Protein AF-A0A833FFS8-F1 (afdb_monomer_lite)

Radius of gyration: 11.63 Å; chains: 1; bounding box: 29×23×26 Å

Foldseek 3Di:
DDPVVLVVCCVLQLADNFDADPVRHGDCDPNNVVSVVVSVVCVVVVHDSVNSSVVSVVVVVD

Organism: NCBI:txid1502943

InterPro domains:
  IPR000551 MerR-type HTH domain [PF00376] (2-28)
  IPR000551 MerR-type HTH domain [PS50937] (1-58)
  IPR000551 MerR-type HTH domain [SM00422] (1-59)
  IPR009061 Putative DNA-binding domain superfamily [SSF46955] (2-58)
  IPR047057 MerR transcriptional regulator [PTHR30204] (2-57)

pLDDT: mean 95.3, std 4.86, range [63.84, 98.19]

Structure (mmCIF, N/CA/C/O backbone):
data_AF-A0A833FFS8-F1
#
_entry.id   AF-A0A833FFS8-F1
#
loop_
_atom_site.group_PDB
_atom_site.id
_atom_site.type_symbol
_atom_site.label_atom_id
_atom_site.label_alt_id
_atom_site.label_comp_id
_atom_site.label_asym_id
_atom_site.label_entity_id
_atom_site.label_seq_id
_atom_site.pdbx_PDB_ins_code
_atom_site.Cartn_x
_atom_site.Cartn_y
_atom_site.Cartn_z
_atom_site.occupancy
_atom_site.B_iso_or_equiv
_atom_site.auth_seq_id
_atom_site.auth_comp_id
_atom_site.auth_asym_id
_atom_site.auth_atom_id
_atom_site.pdbx_PDB_model_num
ATOM 1 N N . MET A 1 1 ? 10.236 6.160 2.594 1.00 79.12 1 MET A N 1
ATOM 2 C CA . MET A 1 1 ? 9.656 4.835 2.919 1.00 79.12 1 MET A CA 1
ATOM 3 C C . MET A 1 1 ? 10.690 3.772 2.580 1.00 79.12 1 MET A C 1
ATOM 5 O O . MET A 1 1 ? 11.465 4.005 1.664 1.00 79.12 1 MET A O 1
ATOM 9 N N . THR A 1 2 ? 10.758 2.665 3.319 1.00 92.00 2 THR A N 1
ATOM 10 C CA . THR A 1 2 ? 11.748 1.600 3.070 1.00 92.00 2 THR A CA 1
ATOM 11 C C . THR A 1 2 ? 11.153 0.466 2.236 1.00 92.00 2 THR A C 1
ATOM 13 O O . THR A 1 2 ? 9.935 0.277 2.218 1.00 92.00 2 THR A O 1
ATOM 16 N N . THR A 1 3 ? 12.010 -0.337 1.602 1.00 91.88 3 THR A N 1
ATOM 17 C CA . THR A 1 3 ? 11.609 -1.560 0.886 1.00 91.88 3 THR A CA 1
ATOM 18 C C . THR A 1 3 ? 10.818 -2.514 1.782 1.00 91.88 3 THR A C 1
ATOM 20 O O . THR A 1 3 ? 9.836 -3.105 1.339 1.00 91.88 3 THR A O 1
ATOM 23 N N . ASP A 1 4 ? 11.184 -2.629 3.060 1.00 95.38 4 ASP A N 1
ATOM 24 C CA . ASP A 1 4 ? 10.461 -3.479 4.013 1.00 95.38 4 ASP A CA 1
ATOM 25 C C . ASP A 1 4 ? 9.056 -2.962 4.317 1.00 95.38 4 ASP A C 1
ATOM 27 O O . ASP A 1 4 ? 8.148 -3.758 4.531 1.00 95.38 4 ASP A O 1
ATOM 31 N N . THR A 1 5 ? 8.840 -1.645 4.251 1.00 95.19 5 THR A N 1
ATOM 32 C CA . THR A 1 5 ? 7.497 -1.069 4.400 1.00 95.19 5 THR A CA 1
ATOM 33 C C . THR A 1 5 ? 6.613 -1.424 3.202 1.00 95.19 5 THR A C 1
ATOM 35 O O . THR A 1 5 ? 5.467 -1.815 3.394 1.00 95.19 5 THR A O 1
ATOM 38 N N . LEU A 1 6 ? 7.142 -1.364 1.974 1.00 94.94 6 LEU A N 1
ATOM 39 C CA . LEU A 1 6 ? 6.405 -1.782 0.771 1.00 94.94 6 LEU A CA 1
ATOM 40 C C . LEU A 1 6 ? 6.063 -3.273 0.803 1.00 94.94 6 LEU A C 1
ATOM 42 O O . LEU A 1 6 ? 4.929 -3.660 0.536 1.00 94.94 6 LEU A O 1
ATOM 46 N N . ARG A 1 7 ? 7.026 -4.113 1.196 1.00 95.50 7 ARG A N 1
ATOM 47 C CA . ARG A 1 7 ? 6.803 -5.554 1.384 1.00 95.50 7 ARG A CA 1
ATOM 48 C C . ARG A 1 7 ? 5.776 -5.829 2.473 1.00 95.50 7 ARG A C 1
ATOM 50 O O . ARG A 1 7 ? 4.979 -6.749 2.342 1.00 95.50 7 ARG A O 1
ATOM 57 N N . TYR A 1 8 ? 5.803 -5.049 3.549 1.00 96.50 8 TYR A N 1
ATOM 58 C CA . TYR A 1 8 ? 4.817 -5.142 4.612 1.00 96.50 8 TYR A CA 1
ATOM 59 C C . TYR A 1 8 ? 3.416 -4.792 4.104 1.00 96.50 8 TYR A C 1
ATOM 61 O O . TYR A 1 8 ? 2.492 -5.554 4.366 1.00 96.50 8 TYR A O 1
ATOM 69 N N . TYR A 1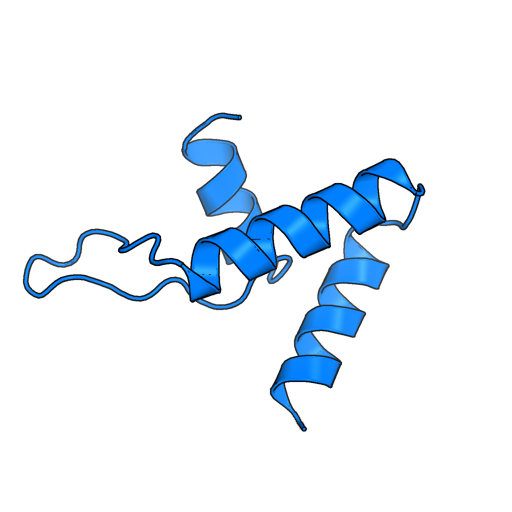 9 ? 3.273 -3.706 3.342 1.00 96.75 9 TYR A N 1
ATOM 70 C CA . TYR A 1 9 ? 1.998 -3.286 2.756 1.00 96.75 9 TYR A CA 1
ATOM 71 C C . TYR A 1 9 ? 1.437 -4.322 1.781 1.00 96.75 9 TYR A C 1
ATOM 73 O O . TYR A 1 9 ? 0.268 -4.673 1.901 1.00 96.75 9 TYR A O 1
ATOM 81 N N . GLU A 1 10 ? 2.268 -4.875 0.893 1.00 97.06 10 GLU A N 1
ATOM 82 C CA . GLU A 1 10 ? 1.879 -5.995 0.025 1.00 97.06 10 GLU A CA 1
ATOM 83 C C . GLU A 1 10 ? 1.437 -7.207 0.864 1.00 97.06 10 GLU A C 1
ATOM 85 O O . GLU A 1 10 ? 0.377 -7.780 0.634 1.00 97.06 10 GLU A O 1
ATOM 90 N N . ARG A 1 11 ? 2.222 -7.584 1.884 1.00 97.56 11 ARG A N 1
ATOM 91 C CA . ARG A 1 11 ? 1.965 -8.774 2.711 1.00 97.56 11 ARG A CA 1
ATOM 92 C C . ARG A 1 11 ? 0.633 -8.713 3.454 1.00 97.56 11 ARG A C 1
ATOM 94 O O . ARG A 1 11 ? -0.002 -9.749 3.614 1.00 97.56 11 ARG A O 1
ATOM 101 N N . ILE A 1 12 ? 0.251 -7.543 3.960 1.00 97.25 12 ILE A N 1
ATOM 102 C CA . ILE A 1 12 ? -1.014 -7.381 4.692 1.00 97.25 12 ILE A CA 1
ATOM 103 C C . ILE A 1 12 ? -2.201 -7.080 3.767 1.00 97.25 12 ILE A C 1
ATOM 105 O O . ILE A 1 12 ? -3.312 -6.948 4.264 1.00 97.25 12 ILE A O 1
ATOM 109 N N . GLY A 1 13 ? -1.979 -6.951 2.453 1.00 97.00 13 GLY A N 1
ATOM 110 C CA . GLY A 1 13 ? -3.019 -6.600 1.482 1.00 97.00 13 GLY A CA 1
ATOM 111 C C . GLY A 1 13 ? -3.408 -5.119 1.480 1.00 97.00 13 GLY A C 1
ATOM 112 O O . GLY A 1 13 ? -4.476 -4.771 0.993 1.00 97.00 13 GLY A O 1
ATOM 113 N N . LEU A 1 14 ? -2.562 -4.238 2.029 1.00 97.31 14 LEU A N 1
ATOM 114 C CA . LEU A 1 14 ? -2.796 -2.785 2.013 1.00 97.31 14 LEU A CA 1
ATOM 115 C C . LEU A 1 14 ? -2.644 -2.206 0.602 1.00 97.31 14 LEU A C 1
ATOM 117 O O . LEU A 1 14 ? -3.188 -1.152 0.293 1.00 97.31 14 LEU A O 1
ATOM 121 N N . ILE A 1 15 ? -1.861 -2.889 -0.229 1.00 96.94 15 ILE A N 1
ATOM 122 C CA . ILE A 1 15 ? -1.792 -2.704 -1.674 1.00 96.94 15 ILE A CA 1
ATOM 123 C C . ILE A 1 15 ? -1.985 -4.077 -2.333 1.00 96.94 15 ILE A C 1
ATOM 125 O O . ILE A 1 15 ? -1.705 -5.096 -1.687 1.00 96.94 15 ILE A O 1
ATOM 129 N N . PRO A 1 16 ? -2.432 -4.133 -3.599 1.00 95.94 16 PRO A N 1
ATOM 130 C CA . PRO A 1 16 ? -2.533 -5.387 -4.337 1.00 95.94 16 PRO A CA 1
ATOM 131 C C . PRO A 1 16 ? -1.181 -6.095 -4.484 1.00 95.94 16 PRO A C 1
ATOM 133 O O . PRO A 1 16 ? -0.118 -5.521 -4.228 1.00 95.94 16 PRO A O 1
ATOM 136 N N . SER A 1 17 ? -1.215 -7.355 -4.929 1.00 95.50 17 SER A N 1
ATOM 137 C CA . SER A 1 17 ? 0.019 -8.085 -5.227 1.00 95.50 17 SER A CA 1
ATOM 138 C C . SER A 1 17 ? 0.828 -7.346 -6.290 1.00 95.50 17 SER A C 1
ATOM 140 O O . SER A 1 17 ? 0.302 -7.002 -7.347 1.00 95.50 17 SER A O 1
ATOM 142 N N . VAL A 1 18 ? 2.110 -7.118 -6.001 1.00 96.50 18 VAL A N 1
ATOM 143 C CA . VAL A 1 18 ? 2.990 -6.372 -6.899 1.00 96.50 18 VAL A CA 1
ATOM 144 C C . VAL A 1 18 ? 3.409 -7.287 -8.057 1.00 96.50 18 VAL A C 1
ATOM 146 O O . VAL A 1 18 ? 3.861 -8.416 -7.795 1.00 96.50 18 VAL A O 1
ATOM 149 N N . PRO A 1 19 ? 3.289 -6.841 -9.322 1.00 95.62 19 PRO A N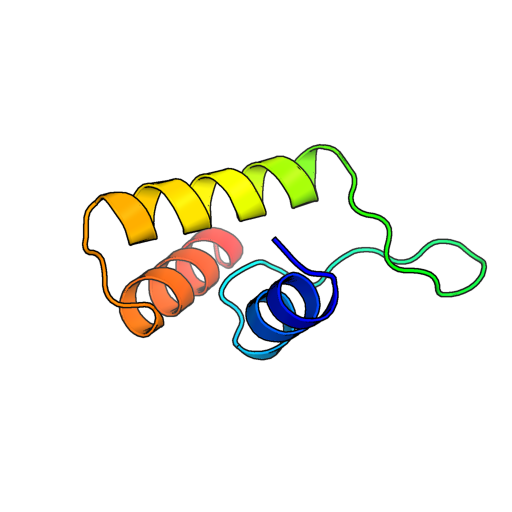 1
ATOM 150 C CA . PRO A 1 19 ? 3.793 -7.577 -10.473 1.00 95.62 19 PRO A CA 1
ATOM 151 C C . PRO A 1 19 ? 5.277 -7.926 -10.332 1.00 95.62 19 PRO A C 1
ATOM 153 O O . PRO A 1 19 ? 6.020 -7.340 -9.541 1.00 95.62 19 PRO A O 1
ATOM 156 N N . ARG A 1 20 ? 5.726 -8.932 -11.083 1.00 96.56 20 ARG A N 1
ATOM 157 C CA . ARG A 1 20 ? 7.132 -9.346 -11.102 1.00 96.56 20 ARG A CA 1
ATOM 158 C C . ARG A 1 20 ? 7.671 -9.261 -12.517 1.00 96.56 20 ARG A C 1
ATOM 160 O O . ARG A 1 20 ? 7.003 -9.677 -13.459 1.00 96.56 20 ARG A O 1
ATOM 167 N N . THR A 1 21 ? 8.902 -8.785 -12.645 1.00 96.50 21 THR A N 1
ATOM 168 C CA . THR A 1 21 ? 9.671 -8.878 -13.885 1.00 96.50 21 THR A CA 1
ATOM 169 C C . THR A 1 21 ? 9.947 -10.345 -14.231 1.00 96.50 21 THR A C 1
ATOM 171 O O . THR A 1 21 ? 9.822 -11.238 -13.388 1.00 96.50 21 THR A O 1
ATOM 174 N N . ALA A 1 22 ? 10.427 -10.607 -15.450 1.00 96.50 22 ALA A N 1
ATOM 175 C CA . ALA A 1 22 ? 10.850 -11.949 -15.865 1.00 96.50 22 ALA A CA 1
ATOM 176 C C . ALA A 1 22 ? 11.945 -12.562 -14.961 1.00 96.50 22 ALA A C 1
ATOM 178 O O . ALA A 1 22 ? 12.050 -13.780 -14.861 1.00 96.50 22 ALA A O 1
ATOM 179 N N . SER A 1 23 ? 12.741 -11.733 -14.276 1.00 96.50 23 SER A N 1
ATOM 180 C CA . SER A 1 23 ? 13.761 -12.163 -13.309 1.00 96.50 23 SER A CA 1
ATOM 181 C C . SER A 1 23 ? 13.232 -12.334 -11.876 1.00 96.50 23 SER A C 1
ATOM 183 O O . SER A 1 23 ? 14.010 -12.607 -10.964 1.00 96.50 23 SER A O 1
ATOM 185 N N . GLY A 1 24 ? 11.922 -12.182 -11.654 1.00 95.44 24 GLY A N 1
ATOM 186 C CA . GLY A 1 24 ? 11.274 -12.368 -10.352 1.00 95.44 24 GLY A CA 1
ATOM 187 C C . GLY A 1 24 ? 11.387 -11.172 -9.401 1.00 95.44 24 GLY A C 1
ATOM 188 O O . GLY A 1 24 ? 11.030 -11.286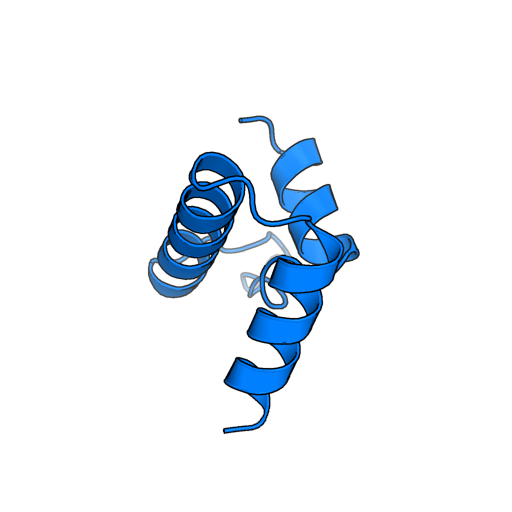 -8.225 1.00 95.44 24 GLY A O 1
ATOM 189 N N . ILE A 1 25 ? 11.871 -10.024 -9.881 1.00 94.50 25 ILE A N 1
ATOM 190 C CA . ILE A 1 25 ? 11.973 -8.789 -9.095 1.00 94.50 25 ILE A CA 1
ATOM 191 C C . ILE A 1 25 ? 10.607 -8.105 -9.089 1.00 94.50 25 ILE A C 1
ATOM 193 O O . ILE A 1 25 ? 9.928 -8.090 -10.108 1.00 94.50 25 ILE A O 1
ATOM 197 N N . ARG A 1 26 ? 10.193 -7.541 -7.948 1.00 95.25 26 ARG A N 1
ATOM 198 C CA . ARG A 1 26 ? 8.962 -6.740 -7.875 1.00 95.25 26 ARG A CA 1
ATOM 199 C C . ARG A 1 26 ? 9.059 -5.543 -8.811 1.00 95.25 26 ARG A C 1
ATOM 201 O O . ARG A 1 26 ? 10.015 -4.776 -8.705 1.00 95.25 26 ARG A O 1
ATOM 208 N N . ASP A 1 27 ? 8.056 -5.392 -9.655 1.00 95.06 27 ASP A N 1
ATOM 209 C CA . ASP A 1 27 ? 7.915 -4.276 -10.571 1.00 95.06 27 ASP A CA 1
ATOM 210 C C . ASP A 1 27 ? 6.898 -3.288 -9.997 1.00 95.06 27 ASP A C 1
ATOM 212 O O . ASP A 1 27 ? 5.709 -3.586 -9.903 1.00 95.06 27 ASP A O 1
ATOM 216 N N . PHE A 1 28 ? 7.390 -2.142 -9.528 1.00 92.06 28 PHE A N 1
ATOM 217 C CA . PHE A 1 28 ? 6.558 -1.061 -9.001 1.00 92.06 28 PHE A CA 1
ATOM 218 C C . PHE A 1 28 ? 6.205 -0.114 -10.144 1.00 92.06 28 PHE A C 1
ATOM 220 O O . PHE A 1 28 ? 6.710 1.007 -10.216 1.00 92.06 28 PHE A O 1
ATOM 227 N N . ASP A 1 29 ? 5.371 -0.612 -11.048 1.00 93.88 29 ASP A N 1
ATOM 228 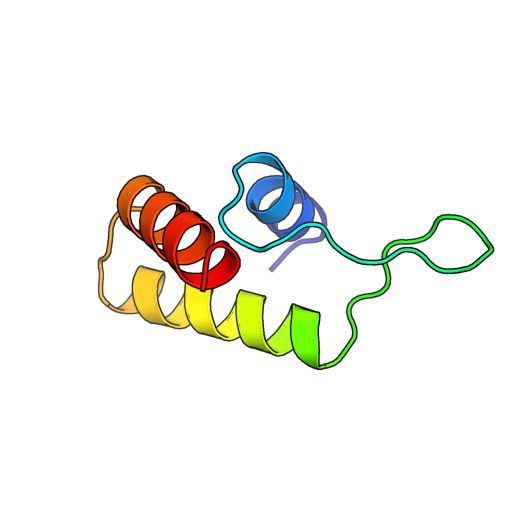C CA . ASP A 1 29 ? 4.830 0.153 -12.162 1.00 93.88 29 ASP A CA 1
ATOM 229 C C . ASP A 1 29 ? 3.896 1.281 -11.687 1.00 93.88 29 ASP A C 1
ATOM 231 O O . ASP A 1 29 ? 3.591 1.430 -10.500 1.00 93.88 29 ASP A O 1
ATOM 235 N N . GLU A 1 30 ? 3.430 2.099 -12.629 1.00 96.56 30 GLU A N 1
ATOM 236 C CA . GLU A 1 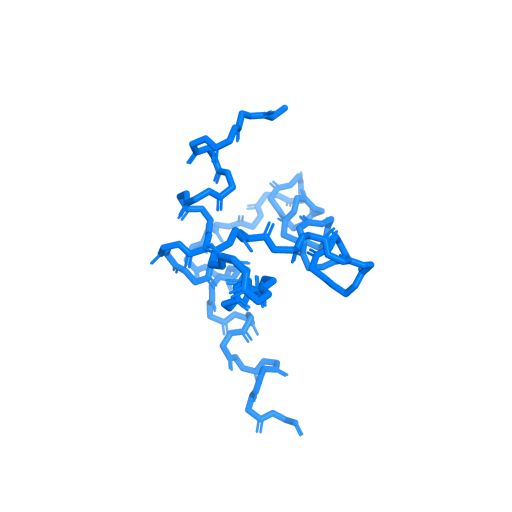30 ? 2.565 3.245 -12.335 1.00 96.56 30 GLU A CA 1
ATOM 237 C C . GLU A 1 30 ? 1.291 2.837 -11.577 1.00 96.56 30 GLU A C 1
ATOM 239 O O . GLU A 1 30 ? 0.887 3.507 -10.628 1.00 96.56 30 GLU A O 1
ATOM 244 N N . VAL A 1 31 ? 0.695 1.693 -11.925 1.00 94.75 31 VAL A N 1
ATOM 245 C CA . VAL A 1 31 ? -0.491 1.165 -11.236 1.00 94.75 31 VAL A CA 1
ATOM 246 C C . VAL A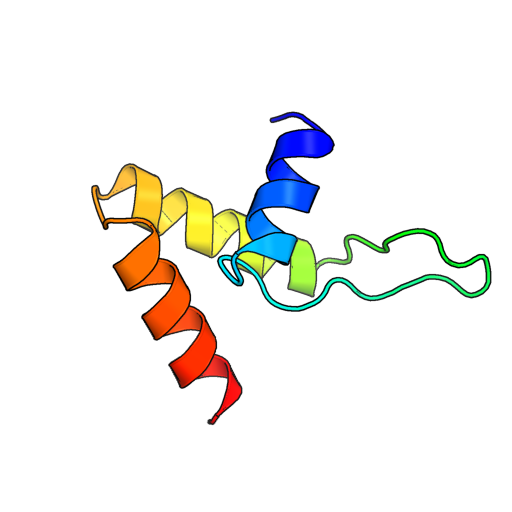 1 31 ? -0.169 0.832 -9.781 1.00 94.75 31 VAL A C 1
ATOM 248 O O . VAL A 1 31 ? -0.910 1.223 -8.876 1.00 94.75 31 VAL A O 1
ATOM 251 N N . THR A 1 32 ? 0.948 0.151 -9.530 1.00 95.06 32 THR A N 1
ATOM 252 C CA . THR A 1 32 ? 1.394 -0.169 -8.172 1.00 95.06 32 THR A CA 1
ATOM 253 C C . THR A 1 32 ? 1.688 1.099 -7.371 1.00 95.06 32 THR A C 1
ATOM 255 O O . THR A 1 32 ? 1.317 1.186 -6.197 1.00 95.06 32 THR A O 1
ATOM 258 N N . ILE A 1 33 ? 2.319 2.101 -7.991 1.00 95.94 33 ILE A N 1
ATOM 259 C CA . ILE A 1 33 ? 2.592 3.399 -7.360 1.00 95.94 33 ILE A CA 1
ATOM 260 C C . ILE A 1 33 ? 1.280 4.083 -6.964 1.00 95.94 33 ILE A C 1
ATOM 262 O O . ILE A 1 33 ? 1.150 4.505 -5.815 1.00 95.94 33 ILE A O 1
ATOM 266 N N . ASN A 1 34 ? 0.278 4.101 -7.843 1.00 96.81 34 ASN A N 1
ATOM 267 C CA . ASN A 1 34 ? -1.028 4.695 -7.553 1.00 96.81 34 ASN A CA 1
ATOM 268 C C . ASN A 1 34 ? -1.718 4.023 -6.353 1.00 96.81 34 ASN A C 1
ATOM 270 O O . ASN A 1 34 ? -2.267 4.706 -5.487 1.00 96.81 34 ASN A O 1
ATOM 274 N N . TRP A 1 35 ? -1.632 2.694 -6.232 1.00 96.75 35 TRP A N 1
ATOM 275 C CA . TRP A 1 35 ? -2.134 1.978 -5.052 1.00 96.75 35 TRP A CA 1
ATOM 276 C C . TRP A 1 35 ? -1.389 2.345 -3.766 1.00 96.75 35 TRP A C 1
ATOM 278 O O . TRP A 1 35 ? -2.005 2.507 -2.710 1.00 96.75 35 TRP A O 1
ATOM 288 N N . VAL A 1 36 ? -0.066 2.505 -3.839 1.00 96.69 36 VAL A N 1
ATOM 289 C CA . VAL A 1 36 ? 0.744 2.951 -2.697 1.00 96.69 36 VAL A CA 1
ATOM 290 C C . VAL A 1 36 ? 0.349 4.365 -2.275 1.00 96.69 36 VAL A C 1
ATOM 292 O O . VAL A 1 36 ? 0.166 4.619 -1.083 1.00 96.69 36 VAL A O 1
ATOM 295 N N . GLU A 1 37 ? 0.193 5.286 -3.222 1.00 97.31 37 GLU A N 1
ATOM 296 C CA . GLU A 1 37 ? -0.219 6.663 -2.945 1.00 97.31 37 GLU A CA 1
ATOM 297 C C . GLU A 1 37 ? -1.624 6.732 -2.345 1.00 97.31 37 GLU A C 1
ATOM 299 O O . GLU A 1 37 ? -1.830 7.443 -1.357 1.00 97.31 37 GLU A O 1
ATOM 304 N N . PHE A 1 38 ? -2.556 5.929 -2.860 1.00 96.25 38 PHE A N 1
ATOM 305 C CA . PHE A 1 38 ? -3.894 5.761 -2.300 1.00 96.25 38 PHE A CA 1
ATOM 306 C C . PHE A 1 38 ? -3.842 5.318 -0.828 1.00 96.25 38 PHE A C 1
ATOM 308 O O . PHE A 1 38 ? -4.395 5.988 0.051 1.00 96.25 38 PHE A O 1
ATOM 315 N N . ALA A 1 39 ? -3.106 4.243 -0.529 1.00 96.38 39 ALA A N 1
ATOM 316 C CA . ALA A 1 39 ? -2.965 3.735 0.834 1.00 96.38 39 ALA A CA 1
ATOM 317 C C . ALA A 1 39 ? -2.326 4.776 1.773 1.00 96.38 39 ALA A C 1
ATOM 319 O O . ALA A 1 39 ? -2.743 4.936 2.924 1.00 96.38 39 ALA A O 1
ATOM 320 N N . LEU A 1 40 ? -1.331 5.530 1.290 1.00 96.25 40 LEU A N 1
ATOM 321 C CA . LEU A 1 40 ? -0.709 6.616 2.050 1.00 96.25 40 LEU A CA 1
ATOM 322 C C . LEU A 1 40 ? -1.668 7.787 2.286 1.00 96.25 40 LEU A C 1
ATOM 324 O O . LEU A 1 40 ? -1.628 8.379 3.365 1.00 96.25 40 LEU A O 1
ATOM 328 N N . CYS A 1 41 ? -2.517 8.123 1.316 1.00 97.75 41 CYS A N 1
ATOM 329 C CA . CYS A 1 41 ? -3.538 9.159 1.450 1.00 97.75 41 CYS A CA 1
ATOM 330 C C . CYS A 1 41 ? -4.528 8.807 2.568 1.00 97.75 41 CYS A C 1
ATOM 332 O O . CYS A 1 41 ? -4.718 9.595 3.494 1.00 97.75 41 CYS A O 1
ATOM 334 N N . PHE A 1 42 ? -5.066 7.588 2.557 1.00 97.44 42 PHE A N 1
ATOM 335 C CA . PHE A 1 42 ? -6.020 7.124 3.567 1.00 97.44 42 PHE A CA 1
ATOM 336 C C . PHE A 1 42 ? -5.386 7.043 4.954 1.00 97.44 42 PHE A C 1
ATOM 338 O O . PHE A 1 42 ? -5.959 7.504 5.941 1.00 97.44 42 PHE A O 1
ATOM 345 N N . LYS A 1 43 ? -4.149 6.545 5.027 1.00 96.88 43 LYS A N 1
ATOM 346 C CA . LYS A 1 43 ? -3.386 6.533 6.275 1.00 96.88 43 LYS A CA 1
ATOM 347 C C . LYS A 1 43 ? -3.183 7.948 6.829 1.00 96.88 43 LYS A C 1
ATOM 349 O O . LYS A 1 43 ? -3.338 8.156 8.028 1.00 96.88 43 LYS A O 1
ATOM 354 N N . LYS A 1 44 ? -2.858 8.930 5.976 1.00 97.81 44 LYS A N 1
ATOM 355 C CA . LYS A 1 44 ? -2.736 10.349 6.372 1.00 97.81 44 LYS A CA 1
ATOM 356 C C . LYS A 1 44 ? -4.070 10.943 6.826 1.00 97.81 44 LYS A C 1
ATOM 358 O O . LYS A 1 44 ? -4.068 11.783 7.718 1.00 97.81 44 LYS A O 1
ATOM 363 N N . ALA A 1 45 ? -5.182 10.490 6.253 1.00 97.75 45 ALA A N 1
ATOM 364 C CA . ALA A 1 45 ? -6.532 10.861 6.671 1.00 97.75 45 ALA A CA 1
ATOM 365 C C . ALA A 1 45 ? -6.978 10.187 7.988 1.00 97.75 45 ALA A C 1
ATOM 367 O O . ALA A 1 45 ? -8.081 10.443 8.460 1.00 97.75 45 ALA A O 1
ATOM 368 N N . GLY A 1 46 ? -6.132 9.346 8.598 1.00 97.88 46 GLY A N 1
ATOM 369 C CA . GLY A 1 46 ? -6.413 8.689 9.876 1.00 97.88 46 GLY A CA 1
ATOM 370 C C . GLY A 1 46 ? -7.191 7.380 9.756 1.00 97.88 46 GLY A C 1
ATOM 371 O O . GLY A 1 46 ? -7.640 6.853 10.771 1.00 97.88 46 GLY A O 1
ATOM 372 N N . VAL A 1 47 ? -7.345 6.836 8.545 1.00 97.94 47 VAL A N 1
ATOM 373 C CA . VAL A 1 47 ? -8.016 5.548 8.354 1.00 97.94 47 VAL A CA 1
ATOM 374 C C . VAL A 1 47 ? -7.134 4.423 8.921 1.00 97.94 47 VAL A C 1
ATOM 376 O O . VAL A 1 47 ? -5.948 4.342 8.573 1.00 97.94 47 VAL A O 1
ATOM 379 N N . PRO A 1 48 ? -7.682 3.546 9.781 1.00 97.88 48 PRO A N 1
ATOM 380 C CA . PRO A 1 48 ? -6.989 2.352 10.255 1.00 97.88 48 PRO A CA 1
ATOM 381 C C . PRO A 1 48 ? -6.525 1.444 9.104 1.00 97.88 48 PRO A C 1
ATOM 383 O O . PRO A 1 48 ? -7.190 1.341 8.073 1.00 97.88 48 PRO A O 1
ATOM 386 N N . LEU A 1 49 ? -5.372 0.780 9.262 1.00 97.06 49 LEU A N 1
ATOM 387 C CA . LEU A 1 49 ? -4.782 -0.035 8.188 1.00 97.06 49 LEU A CA 1
ATOM 388 C C . LEU A 1 49 ? -5.691 -1.192 7.755 1.00 97.06 49 LEU A C 1
ATOM 390 O O . LEU A 1 49 ? -5.779 -1.472 6.568 1.00 97.06 49 LEU A O 1
ATOM 394 N N . ASP A 1 50 ? -6.374 -1.837 8.695 1.00 97.81 50 ASP A N 1
ATOM 395 C CA . ASP A 1 50 ? -7.367 -2.886 8.441 1.00 97.81 50 ASP A CA 1
ATOM 396 C C . ASP A 1 50 ? -8.557 -2.378 7.614 1.00 97.81 50 ASP A C 1
ATOM 398 O O . ASP A 1 50 ? -8.992 -3.059 6.688 1.00 97.81 50 ASP A O 1
ATOM 402 N N . GLY A 1 51 ? -9.021 -1.151 7.867 1.00 98.19 51 GLY A N 1
ATOM 403 C CA . GLY A 1 51 ? -10.043 -0.501 7.044 1.00 98.19 51 GLY A CA 1
ATOM 404 C C . GLY A 1 51 ? -9.586 -0.258 5.601 1.00 98.19 51 GLY A C 1
ATOM 405 O O . GLY A 1 51 ? -10.353 -0.463 4.662 1.00 98.19 51 GLY A O 1
ATOM 406 N N . ILE A 1 52 ? -8.323 0.132 5.406 1.00 98.19 52 ILE A N 1
ATOM 407 C CA . ILE A 1 52 ? -7.743 0.307 4.064 1.00 98.19 52 ILE A CA 1
ATOM 408 C C . ILE A 1 52 ? -7.607 -1.046 3.360 1.00 98.19 52 ILE A C 1
ATOM 410 O O . ILE A 1 52 ? -7.966 -1.151 2.192 1.00 98.19 52 ILE A O 1
ATOM 414 N N . VAL A 1 53 ? -7.129 -2.083 4.058 1.00 98.06 53 VAL A N 1
ATOM 415 C CA . VAL A 1 53 ? -7.035 -3.451 3.514 1.00 98.06 53 VAL A CA 1
ATOM 416 C C . VAL A 1 53 ? -8.403 -3.937 3.035 1.00 98.06 53 VAL A C 1
ATOM 418 O O . VAL A 1 53 ? -8.511 -4.453 1.923 1.00 98.06 53 VAL A O 1
ATOM 421 N N . GLU A 1 54 ? -9.456 -3.739 3.832 1.00 97.75 54 GLU A N 1
ATOM 422 C CA . GLU A 1 54 ? -10.810 -4.131 3.431 1.00 97.75 54 GLU A CA 1
ATOM 423 C C . GLU A 1 54 ? -11.293 -3.332 2.213 1.00 97.75 54 GLU A C 1
ATOM 425 O O . GLU A 1 54 ? -11.855 -3.911 1.285 1.00 97.75 54 GLU A O 1
ATOM 430 N N . TYR A 1 55 ? -11.002 -2.028 2.147 1.00 96.25 55 TYR A N 1
ATOM 431 C CA . TYR A 1 55 ? -11.308 -1.225 0.961 1.00 96.25 55 TYR A CA 1
ATOM 432 C C . TYR A 1 55 ? -10.598 -1.750 -0.294 1.00 96.25 55 TYR A C 1
ATOM 434 O O . TYR A 1 55 ? -11.242 -1.929 -1.327 1.00 96.25 55 TYR A O 1
ATOM 442 N N . VAL A 1 56 ? -9.287 -2.022 -0.221 1.00 96.56 56 VAL A N 1
ATOM 443 C CA . VAL A 1 56 ? -8.521 -2.563 -1.358 1.00 96.56 56 VAL A CA 1
ATOM 444 C C . VAL A 1 56 ? -9.110 -3.896 -1.807 1.00 96.56 56 VAL A C 1
ATOM 446 O O . VAL A 1 56 ? -9.311 -4.109 -3.000 1.00 96.56 56 VAL A O 1
ATOM 449 N N . LYS A 1 57 ? -9.449 -4.777 -0.863 1.00 96.12 57 LYS A N 1
ATOM 450 C CA . LYS A 1 57 ? -10.091 -6.057 -1.164 1.00 96.12 57 LYS A CA 1
ATOM 451 C C . LYS A 1 57 ? -11.416 -5.872 -1.905 1.00 96.12 57 LYS A C 1
ATOM 453 O O . LYS A 1 57 ? -11.641 -6.568 -2.889 1.00 96.12 57 LYS A O 1
ATOM 458 N N . LEU A 1 58 ? -12.269 -4.944 -1.470 1.00 96.25 58 LEU A N 1
ATOM 459 C CA . LEU A 1 58 ? -13.537 -4.646 -2.145 1.00 96.25 58 LEU A CA 1
ATOM 460 C C . LEU A 1 58 ? -13.321 -4.065 -3.548 1.00 96.25 58 LEU A C 1
ATOM 462 O O . LEU A 1 58 ? -13.993 -4.483 -4.484 1.00 96.25 58 LEU A O 1
ATOM 466 N N . ALA A 1 59 ? -12.359 -3.157 -3.708 1.00 93.38 59 ALA A N 1
ATOM 467 C CA . ALA A 1 59 ? -12.045 -2.520 -4.987 1.00 93.38 59 ALA A CA 1
ATOM 468 C C . ALA A 1 59 ? -11.435 -3.479 -6.028 1.00 93.38 59 ALA A C 1
ATOM 470 O O . ALA A 1 59 ? -11.474 -3.193 -7.218 1.00 93.38 59 ALA A O 1
ATOM 471 N N . LEU A 1 60 ? -10.864 -4.608 -5.599 1.00 92.81 60 LEU A N 1
ATOM 472 C CA . LEU A 1 60 ? -10.371 -5.658 -6.499 1.00 92.81 60 LEU A CA 1
ATOM 473 C C . LEU A 1 60 ? -11.454 -6.676 -6.897 1.00 92.81 60 LEU A C 1
ATOM 475 O O . LEU A 1 60 ? -11.212 -7.500 -7.776 1.00 92.81 60 LEU A O 1
ATOM 479 N N . LEU A 1 61 ? -12.617 -6.663 -6.235 1.00 89.94 61 LEU A N 1
ATOM 480 C CA . LEU A 1 61 ? -13.759 -7.527 -6.563 1.00 89.94 61 LEU A CA 1
ATOM 481 C C . LEU A 1 61 ? -14.699 -6.912 -7.613 1.00 89.94 61 LEU A C 1
ATOM 483 O O . LEU A 1 61 ? -15.579 -7.615 -8.110 1.00 89.94 61 LEU A O 1
ATOM 487 N N . SER A 1 62 ? -14.540 -5.619 -7.907 1.00 63.84 62 SER A N 1
ATOM 488 C CA . SER A 1 62 ? -15.312 -4.842 -8.888 1.00 63.84 62 SER A CA 1
ATOM 489 C C . SER A 1 62 ? -14.615 -4.767 -10.238 1.00 63.84 62 SER A C 1
ATOM 491 O O . SER A 1 62 ? -15.316 -4.927 -11.259 1.00 63.84 62 SER A O 1
#

Sequence (62 aa):
MTTDTLRYYERIGLIPSVPRTASGIRDFDEVTINWVEFALCFKKAGVPLDGIVEYVKLALLS

Secondary structure (DSSP, 8-state):
--HHHHHHHHHTTSSPPPPB-TTS-B---HHHHHHHHHHHHHHHTT--HHHHHHHHHHHT--